Protein AF-W9EEN6-F1 (afdb_monomer_lite)

InterPro domains:
  IPR040819 Rolling Circle replication initiation protein, N-terminal [PF18106] (17-88)

pLDDT: mean 86.55, std 13.22, range [49.88, 97.5]

Structure (mmCIF, N/CA/C/O backbone):
data_AF-W9EEN6-F1
#
_entry.id   AF-W9EEN6-F1
#
loop_
_atom_site.group_PDB
_atom_site.id
_atom_site.type_symbol
_atom_site.label_atom_id
_atom_site.label_alt_id
_atom_site.label_comp_id
_atom_site.label_asym_id
_atom_site.label_entity_id
_atom_site.label_seq_id
_atom_site.pdbx_PDB_ins_code
_atom_site.Cartn_x
_atom_site.Cartn_y
_atom_site.Cartn_z
_atom_site.occupancy
_atom_site.B_iso_or_equiv
_atom_site.auth_seq_id
_atom_site.auth_comp_id
_atom_site.auth_asym_id
_atom_site.auth_atom_id
_atom_site.pdbx_PDB_model_num
ATOM 1 N N . MET A 1 1 ? 30.666 21.609 -41.935 1.00 51.41 1 MET A N 1
ATOM 2 C CA . MET A 1 1 ? 31.221 20.318 -41.470 1.00 51.41 1 MET A CA 1
ATOM 3 C C . MET A 1 1 ? 31.438 20.345 -39.949 1.00 51.41 1 MET A C 1
ATOM 5 O O . MET A 1 1 ? 32.558 20.263 -39.468 1.00 51.41 1 MET A O 1
ATOM 9 N N . TYR A 1 2 ? 30.360 20.540 -39.187 1.00 49.88 2 TYR A N 1
ATOM 10 C CA . TYR A 1 2 ? 30.344 20.480 -37.709 1.00 49.88 2 TYR A CA 1
ATOM 11 C C . TYR A 1 2 ? 28.987 19.920 -37.250 1.00 49.88 2 TYR A C 1
ATOM 13 O O . TYR A 1 2 ? 28.935 19.130 -36.322 1.00 49.88 2 TYR A O 1
ATOM 21 N N . ILE A 1 3 ? 27.924 20.226 -38.009 1.00 51.50 3 ILE A N 1
ATOM 22 C CA . ILE A 1 3 ? 26.568 19.675 -37.858 1.00 51.50 3 ILE A CA 1
ATOM 23 C C . ILE A 1 3 ? 26.503 18.143 -38.031 1.00 51.50 3 ILE A C 1
ATOM 25 O O . ILE A 1 3 ? 25.834 17.478 -37.248 1.00 51.50 3 ILE A O 1
ATOM 29 N N . ASP A 1 4 ? 27.264 17.566 -38.970 1.00 55.12 4 ASP A N 1
ATOM 30 C CA . ASP A 1 4 ? 27.226 16.116 -39.241 1.00 55.12 4 ASP A CA 1
ATOM 31 C C . ASP A 1 4 ? 27.846 15.273 -38.115 1.00 55.12 4 ASP A C 1
ATOM 33 O O . ASP A 1 4 ? 27.470 14.123 -37.911 1.00 55.12 4 ASP A O 1
ATOM 37 N N . LYS A 1 5 ? 28.780 15.841 -37.335 1.00 53.09 5 LYS A N 1
ATOM 38 C CA . LYS A 1 5 ? 29.384 15.143 -36.187 1.00 53.09 5 LYS A CA 1
ATOM 39 C C . LYS A 1 5 ? 28.419 15.001 -35.011 1.00 53.09 5 LYS A C 1
ATOM 41 O O . LYS A 1 5 ? 28.582 14.076 -34.225 1.00 53.09 5 LYS A O 1
ATOM 46 N N . THR A 1 6 ? 27.436 15.893 -34.888 1.00 57.50 6 THR A N 1
ATOM 47 C CA . THR A 1 6 ? 26.466 15.880 -33.785 1.00 57.50 6 THR A CA 1
ATOM 48 C C . THR A 1 6 ? 25.370 14.835 -34.005 1.00 57.50 6 THR A C 1
ATOM 50 O O . THR A 1 6 ? 24.913 14.229 -33.043 1.00 57.50 6 THR A O 1
ATOM 53 N N . LEU A 1 7 ? 24.992 14.583 -35.265 1.00 56.97 7 LEU A N 1
ATOM 54 C CA . LEU A 1 7 ? 23.990 13.575 -35.640 1.00 56.97 7 LEU A CA 1
ATOM 55 C C . LEU A 1 7 ? 24.526 12.137 -35.552 1.00 56.97 7 LEU A C 1
ATOM 57 O O . LEU A 1 7 ? 23.776 11.234 -35.208 1.00 56.97 7 LEU A O 1
ATOM 61 N N . ASN A 1 8 ? 25.828 11.924 -35.774 1.00 56.31 8 ASN A N 1
ATOM 62 C CA . ASN A 1 8 ? 26.458 10.597 -35.670 1.00 56.31 8 ASN A CA 1
ATOM 63 C C . ASN A 1 8 ? 26.574 10.051 -34.229 1.00 56.31 8 ASN A C 1
ATOM 65 O O . ASN A 1 8 ? 27.004 8.916 -34.053 1.00 56.31 8 ASN A O 1
ATOM 69 N N . ASN A 1 9 ? 26.219 10.848 -33.214 1.00 58.38 9 ASN A N 1
ATOM 70 C CA . ASN A 1 9 ? 26.176 10.438 -31.804 1.00 58.38 9 ASN A CA 1
ATOM 71 C C . ASN A 1 9 ? 24.745 10.193 -31.288 1.00 58.38 9 ASN A C 1
ATOM 73 O O . ASN A 1 9 ? 24.563 9.980 -30.090 1.00 58.38 9 ASN A O 1
ATOM 77 N N . TRP A 1 10 ? 23.727 10.231 -32.152 1.00 59.84 10 TRP A N 1
ATOM 78 C CA . TRP A 1 10 ? 22.428 9.649 -31.819 1.00 59.84 10 TRP A CA 1
ATOM 79 C C . TRP A 1 10 ? 22.557 8.132 -31.914 1.00 59.84 10 TRP A C 1
ATOM 81 O O . TRP A 1 10 ? 22.669 7.582 -33.005 1.00 59.84 10 TRP A O 1
ATOM 91 N N . SER A 1 11 ? 22.630 7.464 -30.764 1.00 65.88 11 SER A N 1
ATOM 92 C CA . SER A 1 11 ? 22.543 6.011 -30.724 1.00 65.88 11 SER A CA 1
ATOM 93 C C . SER A 1 11 ? 21.105 5.585 -31.031 1.00 65.88 11 SER A C 1
ATOM 95 O O . SER A 1 11 ? 20.158 6.212 -30.565 1.00 65.88 11 SER A O 1
ATOM 97 N N . ASP A 1 12 ? 20.936 4.478 -31.758 1.00 71.06 12 ASP A N 1
ATOM 98 C CA . ASP A 1 12 ? 19.655 3.753 -31.860 1.00 71.06 12 ASP A CA 1
ATOM 99 C C . ASP A 1 12 ? 19.293 3.042 -30.535 1.00 71.06 12 ASP A C 1
ATOM 101 O O . ASP A 1 12 ? 18.452 2.140 -30.499 1.00 71.06 12 ASP A O 1
ATOM 105 N N . GLU A 1 13 ? 19.971 3.389 -29.436 1.00 74.31 13 GLU A N 1
ATOM 106 C CA . GLU A 1 13 ? 19.689 2.808 -28.135 1.00 74.31 13 GLU A CA 1
ATOM 107 C C . GLU A 1 13 ? 18.384 3.391 -27.591 1.00 74.31 13 GLU A C 1
ATOM 109 O O . GLU A 1 13 ? 18.137 4.595 -27.708 1.00 74.31 13 GLU A O 1
ATOM 114 N N . PRO A 1 14 ? 17.530 2.548 -26.994 1.00 76.31 14 PRO A N 1
ATOM 115 C CA . PRO A 1 14 ? 16.301 3.026 -26.390 1.00 76.31 14 PRO A CA 1
ATOM 116 C C . PRO A 1 14 ? 16.610 4.060 -25.303 1.00 76.31 14 PRO A C 1
ATOM 118 O O . PRO A 1 14 ? 17.572 3.921 -24.545 1.00 76.31 14 PRO A O 1
ATOM 121 N N . GLU A 1 15 ? 15.762 5.087 -25.211 1.00 82.31 15 GLU A N 1
ATOM 122 C CA . GLU A 1 15 ? 15.863 6.096 -24.159 1.00 82.31 15 GLU A CA 1
ATOM 123 C C . GLU A 1 15 ? 15.869 5.444 -22.771 1.00 82.31 15 GLU A C 1
ATOM 125 O O . GLU A 1 15 ? 15.122 4.498 -22.497 1.00 82.31 15 GLU A O 1
ATOM 130 N N . LEU A 1 16 ? 16.693 5.984 -21.869 1.00 87.69 16 LEU A N 1
ATOM 131 C CA . LEU A 1 16 ? 16.706 5.552 -20.478 1.00 87.69 16 LEU A CA 1
ATOM 132 C C . LEU A 1 16 ? 15.352 5.851 -19.832 1.00 87.69 16 LEU A C 1
ATOM 134 O O . LEU A 1 16 ? 14.907 6.998 -19.781 1.00 87.69 16 LEU A O 1
ATOM 138 N N . GLN A 1 17 ? 14.725 4.813 -19.286 1.00 84.94 17 GLN A N 1
ATOM 139 C CA . GLN A 1 17 ? 13.465 4.930 -18.566 1.00 84.94 17 GLN A CA 1
ATOM 140 C C . GLN A 1 17 ? 13.718 4.917 -17.061 1.00 84.94 17 GLN A C 1
ATOM 142 O O . GLN A 1 17 ? 14.409 4.043 -16.536 1.00 84.94 17 GLN A O 1
ATOM 147 N N . LEU A 1 18 ? 13.129 5.884 -16.359 1.00 87.75 18 LEU A N 1
ATOM 148 C CA . LEU A 1 18 ? 13.071 5.884 -14.9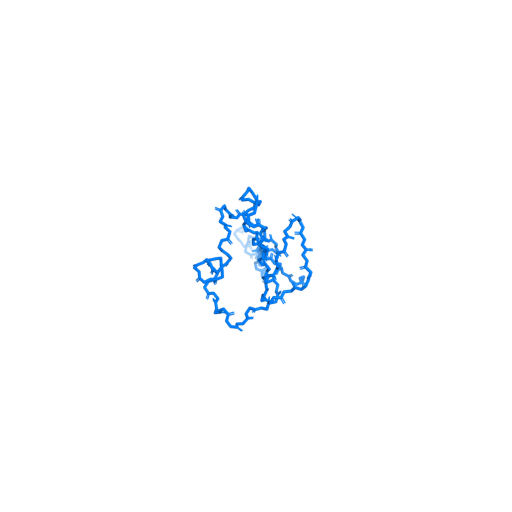03 1.00 87.75 18 LEU A CA 1
ATOM 149 C C . LEU A 1 18 ? 11.796 5.168 -14.459 1.00 87.75 18 LEU A C 1
ATOM 151 O O . LEU A 1 18 ? 10.690 5.590 -14.795 1.00 87.75 18 LEU A O 1
ATOM 155 N N . LEU A 1 19 ? 11.958 4.118 -13.661 1.00 90.81 19 LEU A N 1
ATOM 156 C CA . LEU A 1 19 ? 10.860 3.365 -13.068 1.00 90.81 19 LEU A CA 1
ATOM 157 C C . LEU A 1 19 ? 10.885 3.532 -11.552 1.00 90.81 19 LEU A C 1
ATOM 159 O O . LEU A 1 19 ? 11.947 3.565 -10.928 1.00 90.81 19 LEU A O 1
ATOM 163 N N . ILE A 1 20 ? 9.700 3.620 -10.955 1.00 90.94 20 ILE A N 1
ATOM 164 C CA . ILE A 1 20 ? 9.567 3.559 -9.505 1.00 90.94 20 ILE A CA 1
ATOM 165 C C . ILE A 1 20 ? 9.407 2.092 -9.118 1.00 90.94 20 ILE A C 1
ATOM 167 O O . ILE A 1 20 ? 8.349 1.501 -9.315 1.00 90.94 20 ILE A O 1
ATOM 171 N N . ASP A 1 21 ? 10.469 1.527 -8.558 1.00 93.56 21 ASP A N 1
ATOM 172 C CA . ASP A 1 21 ? 10.539 0.104 -8.208 1.00 93.56 21 ASP A CA 1
ATOM 173 C C . ASP A 1 21 ? 9.912 -0.205 -6.838 1.00 93.56 21 ASP A C 1
ATOM 175 O O . ASP A 1 21 ? 9.549 -1.337 -6.509 1.00 93.56 21 ASP A O 1
ATOM 179 N N . TYR A 1 22 ? 9.769 0.829 -6.006 1.00 95.25 22 TYR A N 1
ATOM 180 C CA . TYR A 1 22 ? 9.304 0.668 -4.643 1.00 95.25 22 TYR A CA 1
ATOM 181 C C . TYR A 1 22 ? 8.692 1.952 -4.081 1.00 95.25 22 TYR A C 1
ATOM 183 O O . TYR A 1 22 ? 9.328 3.007 -4.057 1.00 95.25 22 TYR A O 1
ATOM 191 N N . VAL A 1 23 ? 7.465 1.850 -3.568 1.00 96.06 23 VAL A N 1
ATOM 192 C CA . VAL A 1 23 ? 6.763 2.950 -2.896 1.00 96.06 23 VAL A CA 1
ATOM 193 C C . VAL A 1 23 ? 6.155 2.454 -1.600 1.00 96.06 23 VAL A C 1
ATOM 195 O O . VAL A 1 23 ? 5.508 1.410 -1.554 1.00 96.06 23 VAL A O 1
ATOM 198 N N . ARG A 1 24 ? 6.297 3.248 -0.538 1.00 96.69 24 ARG A N 1
ATOM 199 C CA . ARG A 1 24 ? 5.583 3.022 0.715 1.00 96.69 24 ARG A CA 1
ATOM 200 C C . ARG A 1 24 ? 5.002 4.331 1.231 1.00 96.69 24 ARG A C 1
ATOM 202 O O . ARG A 1 24 ? 5.738 5.294 1.426 1.00 96.69 24 ARG A O 1
ATOM 209 N N . ILE A 1 25 ? 3.693 4.359 1.463 1.00 97.19 25 ILE A N 1
ATOM 210 C CA . ILE A 1 25 ? 2.957 5.557 1.884 1.00 97.19 25 ILE A CA 1
ATOM 211 C C . ILE A 1 25 ? 2.101 5.209 3.095 1.00 97.19 25 ILE A C 1
ATOM 213 O O . ILE A 1 25 ? 1.369 4.222 3.084 1.00 97.19 25 ILE A O 1
ATOM 217 N N . ARG A 1 26 ? 2.179 6.034 4.141 1.00 96.44 26 ARG A N 1
ATOM 218 C CA . ARG A 1 26 ? 1.291 5.944 5.301 1.00 96.44 26 ARG A CA 1
ATOM 219 C C . ARG A 1 26 ? 0.149 6.936 5.146 1.00 96.44 26 ARG A C 1
ATOM 221 O O . ARG A 1 26 ? 0.386 8.122 4.933 1.00 96.44 26 ARG A O 1
ATOM 228 N N . PHE A 1 27 ? -1.068 6.451 5.329 1.00 96.50 27 PHE A N 1
ATOM 229 C CA . PHE A 1 27 ? -2.275 7.256 5.346 1.00 96.50 27 PHE A CA 1
ATOM 230 C C . PHE A 1 27 ? -2.820 7.354 6.774 1.00 96.50 27 PHE A C 1
ATOM 232 O O . PHE A 1 27 ? -2.895 6.334 7.465 1.00 96.50 27 PHE A O 1
ATOM 239 N N . PRO A 1 28 ? -3.254 8.546 7.221 1.00 94.19 28 PRO A N 1
ATOM 240 C CA . PRO A 1 28 ? -3.836 8.756 8.546 1.00 94.19 28 PRO A CA 1
ATOM 241 C C . PRO A 1 28 ? -5.305 8.291 8.592 1.00 94.19 28 PRO A C 1
ATOM 243 O O . PRO A 1 28 ? -6.202 9.028 8.987 1.00 94.19 28 PRO A O 1
ATOM 246 N N . THR A 1 29 ? -5.566 7.070 8.130 1.00 94.44 29 THR A N 1
ATOM 247 C CA . THR A 1 29 ? -6.878 6.414 8.128 1.00 94.44 29 THR A CA 1
ATOM 248 C C . THR A 1 29 ? -6.709 4.974 8.592 1.00 94.44 29 THR A C 1
ATOM 250 O O . THR A 1 29 ? -5.695 4.358 8.288 1.00 94.44 29 THR A O 1
ATOM 253 N N . GLN A 1 30 ? -7.686 4.422 9.307 1.00 94.19 30 GLN A N 1
ATOM 254 C CA . GLN A 1 30 ? -7.745 2.984 9.627 1.00 94.19 30 GLN A CA 1
ATOM 255 C C . GLN A 1 30 ? -8.625 2.204 8.638 1.00 94.19 30 GLN A C 1
ATOM 257 O O . GLN A 1 30 ? -8.734 0.985 8.715 1.00 94.19 30 GLN A O 1
ATOM 262 N N . ASP A 1 31 ? -9.262 2.914 7.707 1.00 93.75 31 ASP A N 1
ATOM 263 C CA . ASP A 1 31 ? -10.119 2.334 6.684 1.00 93.75 31 ASP A CA 1
ATOM 264 C C . ASP A 1 31 ? -9.266 1.841 5.507 1.00 93.75 31 ASP A C 1
ATOM 266 O O . ASP A 1 31 ? -8.903 2.607 4.608 1.00 93.75 31 ASP A O 1
ATOM 270 N N . MET A 1 32 ? -8.909 0.555 5.549 1.00 93.50 32 MET A N 1
ATOM 271 C CA . MET A 1 32 ? -8.145 -0.102 4.486 1.00 93.50 32 MET A CA 1
ATOM 272 C C . MET A 1 32 ? -8.937 -0.188 3.177 1.00 93.50 32 MET A C 1
ATOM 274 O O . MET A 1 32 ? -8.335 -0.161 2.103 1.00 93.50 32 MET A O 1
ATOM 278 N N . ASP A 1 33 ? -10.267 -0.278 3.241 1.00 92.88 33 ASP A N 1
ATOM 279 C CA . ASP A 1 33 ? -11.100 -0.440 2.051 1.00 92.88 33 ASP A CA 1
ATOM 280 C C . ASP A 1 33 ? -11.063 0.823 1.188 1.00 92.88 33 ASP A C 1
ATOM 282 O O . ASP A 1 33 ? -11.025 0.714 -0.038 1.00 92.88 33 ASP A O 1
ATOM 286 N N . LYS A 1 34 ? -10.934 2.013 1.791 1.00 93.56 34 LYS A N 1
ATOM 287 C CA . LYS A 1 34 ? -10.662 3.261 1.052 1.00 93.56 34 LYS A CA 1
ATOM 288 C C . LYS A 1 34 ? -9.335 3.243 0.300 1.00 93.56 34 LYS A C 1
ATOM 290 O O . LYS A 1 34 ? -9.247 3.782 -0.800 1.00 93.56 34 LYS A O 1
ATOM 295 N N . ILE A 1 35 ? -8.297 2.606 0.846 1.00 95.62 35 ILE A N 1
ATOM 296 C CA . ILE A 1 35 ? -7.015 2.489 0.134 1.00 95.62 35 ILE A CA 1
ATOM 297 C C . ILE A 1 35 ? -7.189 1.629 -1.119 1.00 95.62 35 ILE A C 1
ATOM 299 O O . ILE A 1 35 ? -6.718 1.989 -2.194 1.00 95.62 35 ILE A O 1
ATOM 303 N N . PHE A 1 36 ? -7.912 0.519 -1.018 1.00 94.62 36 PHE A N 1
ATOM 304 C CA . PHE A 1 36 ? -8.124 -0.348 -2.170 1.00 94.62 36 PHE A CA 1
ATOM 305 C C . PHE A 1 36 ? -9.103 0.224 -3.197 1.00 94.62 36 PHE A C 1
ATOM 307 O O . PHE A 1 36 ? -8.802 0.231 -4.389 1.00 94.62 36 PHE A O 1
ATOM 314 N N . SER A 1 37 ? -10.258 0.712 -2.752 1.00 93.12 37 SER A N 1
ATOM 315 C CA . SER A 1 37 ? -11.356 1.115 -3.636 1.00 93.12 37 SER A CA 1
ATO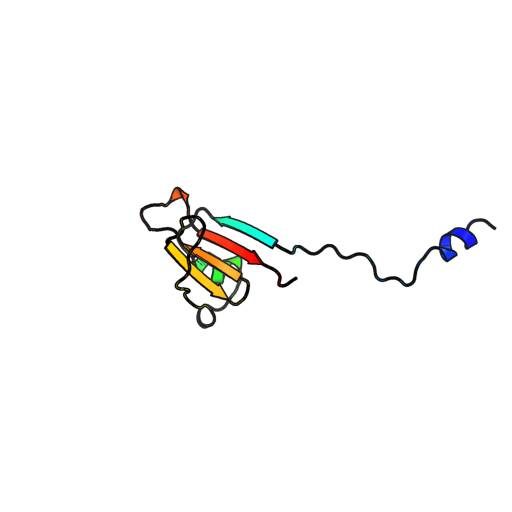M 316 C C . SER A 1 37 ? -11.237 2.550 -4.147 1.00 93.12 37 SER A C 1
ATOM 318 O O . SER A 1 37 ? -11.431 2.783 -5.341 1.00 93.12 37 SER A O 1
ATOM 320 N N . ASP A 1 38 ? -10.873 3.509 -3.293 1.00 94.31 38 ASP A N 1
ATOM 321 C CA . ASP A 1 38 ? -10.848 4.927 -3.668 1.00 94.31 38 ASP A CA 1
ATOM 322 C C . ASP A 1 38 ? -9.499 5.335 -4.260 1.00 94.31 38 ASP A C 1
ATOM 324 O O . ASP A 1 38 ? -9.463 6.020 -5.285 1.00 94.31 38 ASP A O 1
ATOM 328 N N . LEU A 1 39 ? -8.397 4.907 -3.631 1.00 94.69 39 LEU A N 1
ATOM 329 C CA . LEU A 1 39 ? -7.045 5.262 -4.065 1.00 94.69 39 LEU A CA 1
ATOM 330 C C . LEU A 1 39 ? -6.560 4.363 -5.207 1.00 94.69 39 LEU A C 1
ATOM 332 O O . LEU A 1 39 ? -6.190 4.865 -6.265 1.00 94.69 39 LEU A O 1
ATOM 336 N N . LEU A 1 40 ? -6.550 3.044 -5.000 1.00 94.19 40 LEU A N 1
ATOM 337 C CA . LEU A 1 40 ? -5.997 2.096 -5.974 1.00 94.19 40 LEU A CA 1
ATOM 338 C C . LEU A 1 40 ? -7.000 1.674 -7.056 1.00 94.19 40 LEU A C 1
ATOM 340 O O . LEU A 1 40 ? -6.591 1.091 -8.057 1.00 94.19 40 LEU A O 1
ATOM 344 N N . ARG A 1 41 ? -8.296 1.968 -6.871 1.00 94.06 41 ARG A N 1
ATOM 345 C CA . ARG A 1 41 ? -9.384 1.585 -7.791 1.00 94.06 41 ARG A CA 1
ATOM 346 C C . ARG A 1 41 ? -9.440 0.074 -8.070 1.00 94.06 41 ARG A C 1
ATOM 348 O O . ARG A 1 41 ? -9.811 -0.349 -9.162 1.00 94.06 41 ARG A O 1
ATOM 355 N N . LEU A 1 42 ? -9.088 -0.742 -7.076 1.00 91.94 42 LEU A N 1
ATOM 356 C CA . LEU A 1 42 ? -9.102 -2.203 -7.153 1.00 91.94 42 LEU A CA 1
ATOM 3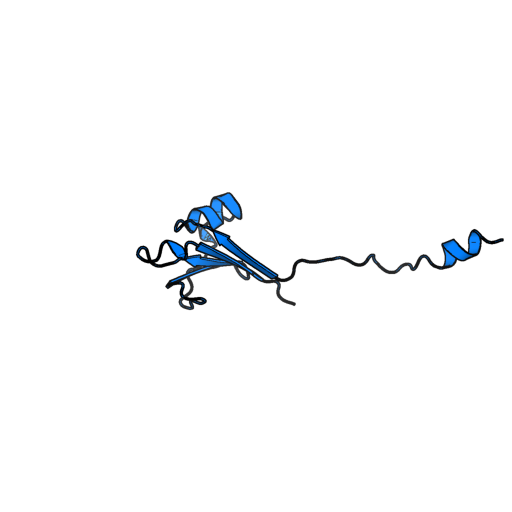57 C C . LEU A 1 42 ? -10.429 -2.774 -6.652 1.00 91.94 42 LEU A C 1
ATOM 359 O O . LEU A 1 42 ? -11.033 -2.266 -5.706 1.00 91.94 42 LEU A O 1
ATOM 363 N N . GLN A 1 43 ? -10.863 -3.876 -7.261 1.00 86.19 43 GLN A N 1
ATOM 364 C CA . GLN A 1 43 ? -12.046 -4.601 -6.809 1.00 86.19 43 GLN A CA 1
ATOM 365 C C . GLN A 1 43 ? -11.715 -5.470 -5.595 1.00 86.19 43 GLN A C 1
ATOM 367 O O . GLN A 1 43 ? -10.760 -6.247 -5.602 1.00 86.19 43 GLN A O 1
ATOM 372 N N . THR A 1 44 ? -12.534 -5.361 -4.551 1.00 77.00 44 THR A N 1
ATOM 373 C CA . THR A 1 44 ? -12.253 -5.952 -3.238 1.00 77.00 44 THR A CA 1
ATOM 374 C C . THR A 1 44 ? -12.269 -7.476 -3.210 1.00 77.00 44 THR A C 1
ATOM 376 O O . THR A 1 44 ? -11.585 -8.065 -2.381 1.00 77.00 44 THR A O 1
ATOM 379 N N . TYR A 1 45 ? -12.976 -8.135 -4.134 1.00 83.62 45 TYR A N 1
ATOM 380 C CA . TYR A 1 45 ? -1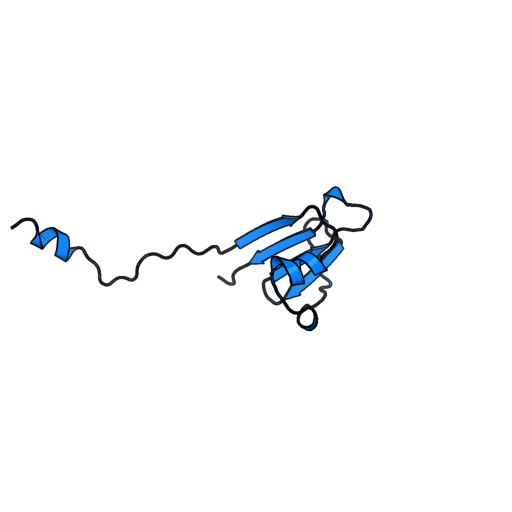3.034 -9.601 -4.191 1.00 83.62 45 TYR A CA 1
ATOM 381 C C . TYR A 1 45 ? -11.716 -10.257 -4.637 1.00 83.62 45 TYR A C 1
ATOM 383 O O . TYR A 1 45 ? -11.528 -11.450 -4.421 1.00 83.62 45 TYR A O 1
ATOM 391 N N . CYS A 1 46 ? -10.804 -9.496 -5.250 1.00 83.12 46 CYS A N 1
ATOM 392 C CA . CYS A 1 46 ? -9.475 -9.980 -5.631 1.00 83.12 46 CYS A CA 1
ATOM 393 C C . CYS A 1 46 ? -8.459 -9.888 -4.482 1.00 83.12 46 CYS A C 1
ATOM 395 O O . CYS A 1 46 ? -7.329 -10.348 -4.628 1.00 83.12 46 CYS A O 1
ATOM 397 N N . ILE A 1 47 ? -8.826 -9.246 -3.372 1.00 91.69 47 ILE A N 1
ATOM 398 C CA . ILE A 1 47 ? -7.912 -8.935 -2.278 1.00 91.69 47 ILE A CA 1
ATOM 399 C C . ILE A 1 47 ? -7.904 -10.087 -1.285 1.00 91.69 47 ILE A C 1
ATOM 401 O O . ILE A 1 47 ? -8.945 -10.494 -0.772 1.00 91.69 47 ILE A O 1
ATOM 405 N N . LEU A 1 48 ? -6.708 -10.571 -0.974 1.00 93.00 48 LEU A N 1
ATOM 406 C CA . LEU A 1 48 ? -6.503 -11.669 -0.043 1.00 93.00 48 LEU A CA 1
ATOM 407 C C . LEU A 1 48 ? -6.049 -11.129 1.310 1.00 93.00 48 LEU A C 1
ATOM 409 O O . LEU A 1 48 ? -5.192 -10.251 1.376 1.00 93.00 48 LEU A O 1
ATOM 413 N N . SER A 1 49 ? -6.605 -11.664 2.393 1.00 92.62 49 SER A N 1
ATOM 414 C CA . SER A 1 49 ? -6.040 -11.471 3.731 1.00 92.62 49 SER A CA 1
ATOM 415 C C . SER A 1 49 ? -4.795 -12.344 3.881 1.00 92.62 49 SER A C 1
ATOM 417 O O . SER A 1 49 ? -4.820 -13.515 3.507 1.00 92.62 49 SER A O 1
ATOM 419 N N . GLU A 1 50 ? -3.718 -11.787 4.430 1.00 91.00 50 GLU A N 1
ATOM 420 C CA . GLU A 1 50 ? -2.484 -12.523 4.716 1.00 91.00 50 GLU A CA 1
ATOM 421 C C . GLU A 1 50 ? -2.294 -12.718 6.224 1.00 91.00 50 GLU A C 1
ATOM 423 O O . GLU A 1 50 ? -2.551 -11.809 7.013 1.00 91.00 50 GLU A O 1
ATOM 428 N N . ASP A 1 51 ? -1.741 -13.870 6.610 1.00 85.56 51 ASP A N 1
ATOM 429 C CA . ASP A 1 51 ? -1.369 -14.162 8.003 1.00 85.56 51 ASP A CA 1
ATOM 430 C C . ASP A 1 51 ? -0.091 -13.427 8.444 1.00 85.56 51 ASP A C 1
ATOM 432 O O . ASP A 1 51 ? 0.206 -13.316 9.634 1.00 85.56 51 ASP A O 1
ATOM 436 N N . ARG A 1 52 ? 0.713 -12.944 7.487 1.00 83.81 52 ARG A N 1
ATOM 437 C CA . ARG A 1 52 ? 1.973 -12.246 7.761 1.00 83.81 52 ARG A CA 1
ATOM 438 C C . ARG A 1 52 ? 1.742 -10.751 7.885 1.00 83.81 52 ARG A C 1
ATOM 440 O O . ARG A 1 52 ? 1.231 -10.127 6.962 1.00 83.81 52 ARG A O 1
ATOM 447 N N . THR A 1 53 ? 2.241 -10.172 8.971 1.00 87.94 53 THR A N 1
ATOM 448 C CA . THR A 1 53 ? 2.224 -8.730 9.219 1.00 87.94 53 THR A CA 1
ATOM 449 C C . THR A 1 53 ? 3.642 -8.175 9.339 1.00 87.94 53 THR A C 1
ATOM 451 O O . THR A 1 53 ? 4.613 -8.915 9.511 1.00 87.94 53 THR A O 1
ATOM 454 N N . ALA A 1 54 ? 3.787 -6.856 9.207 1.00 92.19 54 ALA A N 1
ATOM 455 C CA . ALA A 1 54 ? 5.074 -6.175 9.298 1.00 92.19 54 ALA A CA 1
ATOM 456 C C . ALA A 1 54 ? 4.918 -4.763 9.882 1.00 92.19 54 ALA A C 1
ATOM 458 O O . ALA A 1 54 ? 3.819 -4.220 9.959 1.00 92.19 54 ALA A O 1
ATOM 459 N N . PHE A 1 55 ? 6.038 -4.154 10.281 1.00 92.12 55 PHE A N 1
ATOM 460 C CA . PHE A 1 55 ? 6.129 -2.741 10.695 1.00 92.12 55 PHE A CA 1
ATOM 461 C C . PHE A 1 55 ? 5.227 -2.338 11.877 1.00 92.12 55 PHE A C 1
ATOM 463 O O . PHE A 1 55 ? 4.882 -1.166 12.006 1.00 92.12 55 PHE A O 1
ATOM 470 N N . GLY A 1 56 ? 4.850 -3.297 12.728 1.00 91.62 56 GLY A N 1
ATOM 471 C CA . GLY A 1 56 ? 3.969 -3.068 13.879 1.00 91.62 56 GLY A CA 1
ATOM 472 C C . GLY A 1 56 ? 2.473 -3.022 13.544 1.00 91.62 56 GLY A C 1
ATOM 473 O O . GLY A 1 56 ? 1.672 -2.708 14.416 1.00 91.62 56 GLY A O 1
ATOM 474 N N . TYR A 1 57 ? 2.086 -3.338 12.306 1.00 94.81 57 TYR A N 1
ATOM 475 C CA . TYR A 1 57 ? 0.684 -3.466 11.904 1.00 94.81 57 TYR A CA 1
ATOM 476 C C . TYR A 1 57 ? 0.152 -4.865 12.241 1.00 94.81 57 TYR A C 1
ATOM 478 O O . TYR A 1 57 ? 0.920 -5.824 12.323 1.00 94.81 57 TYR A O 1
ATOM 486 N N . GLN A 1 58 ? -1.163 -4.985 12.432 1.00 93.25 58 GLN A N 1
ATOM 487 C CA . GLN A 1 58 ? -1.808 -6.237 12.850 1.00 93.25 58 GLN A CA 1
ATOM 488 C C . GLN A 1 58 ? -2.534 -6.966 11.723 1.00 93.25 58 GLN A C 1
ATOM 490 O O . GLN A 1 58 ? -2.741 -8.171 11.808 1.00 93.25 58 GLN A O 1
ATOM 495 N N . PHE A 1 59 ? -2.911 -6.252 10.666 1.00 93.50 59 PHE A N 1
ATOM 496 C CA . PHE A 1 59 ? -3.647 -6.825 9.547 1.00 93.50 59 PHE A CA 1
ATOM 497 C C . PHE A 1 59 ? -2.879 -6.583 8.265 1.00 93.50 59 PHE A C 1
ATOM 499 O O . PHE A 1 59 ? -2.255 -5.535 8.101 1.00 93.50 59 PHE A O 1
ATOM 506 N N . THR A 1 60 ? -2.918 -7.539 7.346 1.00 96.38 60 THR A N 1
ATOM 507 C CA . THR A 1 60 ? -2.371 -7.369 6.001 1.00 96.38 60 THR A CA 1
ATOM 508 C C . THR A 1 60 ? -3.368 -7.895 4.991 1.00 96.38 60 THR A C 1
ATOM 510 O O . THR A 1 60 ? -3.932 -8.976 5.152 1.00 96.38 60 THR A O 1
ATOM 513 N N . ARG A 1 61 ? -3.596 -7.101 3.952 1.00 96.06 61 ARG A N 1
ATOM 514 C CA . ARG A 1 61 ? -4.362 -7.485 2.774 1.00 96.06 61 ARG A CA 1
ATOM 515 C C . ARG A 1 61 ? -3.530 -7.208 1.534 1.00 96.06 61 ARG A C 1
ATOM 517 O O . ARG A 1 61 ? -2.811 -6.207 1.499 1.00 96.06 61 ARG A O 1
ATOM 524 N N . SER A 1 62 ? -3.621 -8.061 0.525 1.00 95.06 62 SER A N 1
ATOM 525 C CA . SER A 1 62 ? -2.782 -7.937 -0.661 1.00 95.06 62 SER A CA 1
ATOM 526 C C . SER A 1 62 ? -3.464 -8.333 -1.962 1.00 95.06 62 SER A C 1
ATOM 528 O O . SER A 1 62 ? -4.444 -9.078 -1.996 1.00 95.06 62 SER A O 1
ATOM 530 N N . LEU A 1 63 ? -2.900 -7.809 -3.047 1.00 94.06 63 LEU A N 1
ATOM 531 C CA . LEU A 1 63 ? -3.095 -8.273 -4.412 1.00 94.06 63 LEU A CA 1
ATOM 532 C C . LEU A 1 63 ? -1.714 -8.320 -5.074 1.00 94.06 63 LEU A C 1
ATOM 534 O O . LEU A 1 63 ? -1.172 -7.292 -5.484 1.00 94.06 63 LEU A O 1
ATOM 538 N N . GLY A 1 64 ? -1.115 -9.510 -5.132 1.00 91.94 64 GLY A N 1
ATOM 539 C CA . GLY A 1 64 ? 0.251 -9.680 -5.630 1.00 91.94 64 GLY A CA 1
ATOM 540 C C . GLY A 1 64 ? 1.255 -8.823 -4.848 1.00 91.94 64 GLY A C 1
ATOM 541 O O . GLY A 1 64 ? 1.415 -8.987 -3.640 1.00 91.94 64 GLY A O 1
ATOM 542 N N . GLN A 1 65 ? 1.916 -7.889 -5.538 1.00 93.25 65 GLN A N 1
ATOM 543 C CA . GLN A 1 65 ? 2.930 -7.007 -4.946 1.00 93.25 65 GLN A CA 1
ATOM 544 C C . GLN A 1 65 ? 2.369 -5.739 -4.281 1.00 93.25 65 GLN A C 1
ATOM 546 O O . GLN A 1 65 ? 3.131 -4.919 -3.766 1.00 93.25 65 GLN A O 1
ATOM 551 N N . ILE A 1 66 ? 1.047 -5.568 -4.296 1.00 94.88 66 ILE A N 1
ATOM 552 C CA . ILE A 1 66 ? 0.354 -4.490 -3.597 1.00 94.88 66 ILE A CA 1
ATOM 553 C C . ILE A 1 66 ? -0.025 -5.015 -2.220 1.00 94.88 66 ILE A C 1
ATOM 555 O O . ILE A 1 66 ? -0.843 -5.929 -2.116 1.00 94.88 66 ILE A O 1
ATOM 559 N N . LYS A 1 67 ? 0.545 -4.434 -1.166 1.00 96.06 67 LYS A N 1
ATOM 560 C CA . LYS A 1 67 ? 0.231 -4.787 0.221 1.00 96.06 67 LYS A CA 1
ATOM 561 C C . LYS A 1 67 ? -0.293 -3.578 0.968 1.00 96.06 67 LYS A C 1
ATOM 563 O O . LYS A 1 67 ? 0.286 -2.497 0.909 1.00 96.06 67 LYS A O 1
ATOM 568 N N . VAL A 1 68 ? -1.380 -3.774 1.697 1.00 96.94 68 VAL A N 1
ATOM 569 C CA . VAL A 1 68 ? -1.954 -2.774 2.591 1.00 96.94 68 VAL A CA 1
ATOM 570 C C . VAL A 1 68 ? -1.950 -3.354 3.993 1.00 96.94 68 VAL A C 1
ATOM 572 O O . VAL A 1 68 ? -2.477 -4.445 4.219 1.00 96.94 68 VAL A O 1
ATOM 575 N N . TYR A 1 69 ? -1.359 -2.624 4.930 1.00 97.06 69 TYR A N 1
ATOM 576 C CA . TYR A 1 69 ? -1.264 -3.015 6.328 1.00 97.06 69 TYR A CA 1
ATOM 577 C C . TYR A 1 69 ? -2.187 -2.143 7.179 1.00 97.06 69 TYR A C 1
ATOM 579 O O . TYR A 1 69 ? -2.127 -0.915 7.097 1.00 97.06 69 TYR A O 1
ATOM 587 N N . GLY A 1 70 ? -3.023 -2.780 7.996 1.00 95.88 70 GLY A N 1
ATOM 588 C CA . GLY A 1 70 ? -3.964 -2.130 8.908 1.00 95.88 70 GLY A CA 1
ATOM 589 C C . GLY A 1 70 ? -3.472 -2.173 10.350 1.00 95.88 70 GLY A C 1
ATOM 590 O O . GLY A 1 70 ? -2.968 -3.204 10.814 1.00 95.88 70 GLY A O 1
ATOM 591 N N . SER A 1 71 ? -3.562 -1.041 11.047 1.00 92.56 71 SER A N 1
ATOM 592 C CA . SER A 1 71 ? -3.252 -0.984 12.471 1.00 92.56 71 SER A CA 1
ATOM 593 C C . SER A 1 71 ? -4.416 -1.505 13.310 1.00 92.56 71 SER A C 1
ATOM 595 O O . SER A 1 71 ? -5.559 -1.579 12.858 1.00 92.56 71 SER A O 1
ATOM 597 N N . ASP A 1 72 ? -4.112 -1.865 14.551 1.00 88.88 72 ASP A N 1
ATOM 598 C CA . ASP A 1 72 ? -5.138 -2.115 15.557 1.00 88.88 72 ASP A CA 1
ATOM 599 C C . ASP A 1 72 ? -5.985 -0.849 15.802 1.00 88.88 72 ASP A C 1
ATOM 601 O O . ASP A 1 72 ? -5.425 0.256 15.787 1.00 88.88 72 ASP A O 1
ATOM 605 N N . PRO A 1 73 ? -7.296 -0.963 16.094 1.00 83.06 73 PRO A N 1
ATOM 606 C CA . PRO A 1 73 ? -8.145 0.182 16.432 1.00 83.06 73 PRO A CA 1
ATOM 607 C C . PRO A 1 73 ? -7.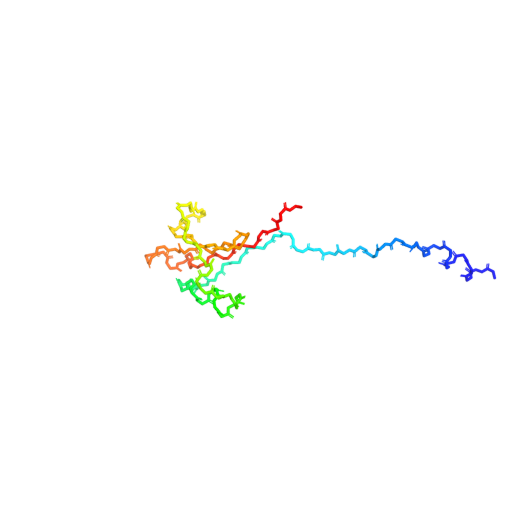591 1.089 17.543 1.00 83.06 73 PRO A C 1
ATOM 609 O O . PRO A 1 73 ? -7.840 2.296 17.518 1.00 83.06 73 PRO A O 1
ATOM 612 N N . GLY A 1 74 ? -6.815 0.541 18.484 1.00 87.38 74 GLY A N 1
ATOM 613 C CA . GLY A 1 74 ? -6.141 1.275 19.555 1.00 87.38 74 GLY A CA 1
ATOM 614 C C . GLY A 1 74 ? -4.893 2.059 19.128 1.00 87.38 74 GLY A C 1
ATOM 615 O O . GLY A 1 74 ? -4.466 2.932 19.874 1.00 87.38 74 GLY A O 1
ATOM 616 N N . HIS A 1 75 ? -4.344 1.807 17.936 1.00 87.62 75 HIS A N 1
ATOM 617 C CA . HIS A 1 75 ? -3.112 2.421 17.415 1.00 87.62 75 HIS A CA 1
ATOM 618 C C . HIS A 1 75 ? -3.414 3.318 16.205 1.00 87.62 75 HIS A C 1
ATOM 620 O O . HIS A 1 75 ? -3.035 3.041 15.058 1.00 87.62 75 HIS A O 1
ATOM 626 N N . LYS A 1 76 ? -4.171 4.394 16.44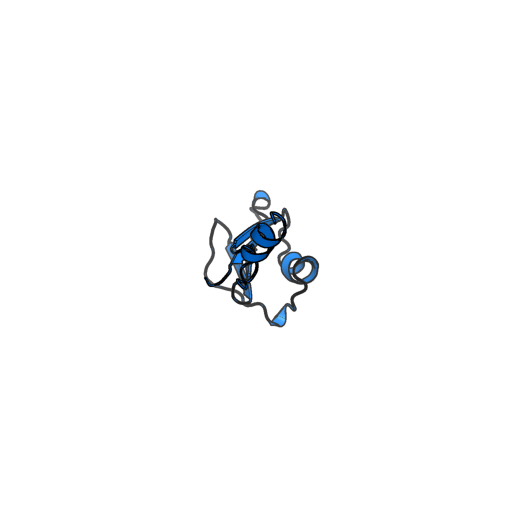1 1.00 87.50 76 LYS A N 1
ATOM 627 C CA . LYS A 1 76 ? -4.641 5.316 15.389 1.00 87.50 76 LYS A CA 1
ATOM 628 C C . LYS A 1 76 ? -3.512 6.107 14.730 1.00 87.50 76 LYS A C 1
ATOM 630 O O . LYS A 1 76 ? -3.632 6.491 13.571 1.00 87.50 76 LYS A O 1
ATOM 635 N N . GLU A 1 77 ? -2.415 6.323 15.444 1.00 90.56 77 GLU A N 1
ATOM 636 C CA . GLU A 1 77 ? -1.204 6.998 14.975 1.00 90.56 77 GLU A CA 1
ATOM 637 C C . GLU A 1 77 ? -0.456 6.218 13.882 1.00 90.56 77 GLU A C 1
ATOM 639 O O . GLU A 1 77 ? 0.299 6.798 13.095 1.00 90.56 77 GLU A O 1
ATOM 644 N N . LEU A 1 78 ? -0.669 4.900 13.808 1.00 93.81 78 LEU A N 1
ATOM 645 C CA . LEU A 1 78 ? -0.138 4.080 12.724 1.00 93.81 78 LEU A CA 1
ATOM 646 C C . LEU A 1 78 ? -0.957 4.246 11.438 1.00 93.81 78 LEU A C 1
ATOM 648 O O . LEU A 1 78 ? -0.370 4.412 10.371 1.00 93.81 78 LEU A O 1
ATOM 652 N N . GLY A 1 79 ? -2.288 4.277 11.539 1.00 94.69 79 GLY A N 1
ATOM 653 C CA . GLY A 1 79 ? -3.182 4.384 10.387 1.00 94.69 79 GLY A CA 1
ATOM 654 C C . GLY A 1 79 ? -3.085 3.169 9.460 1.00 94.69 79 GLY A C 1
ATOM 655 O O . GLY A 1 79 ? -3.098 2.026 9.917 1.00 94.69 79 GLY A O 1
ATOM 656 N N . THR A 1 80 ? -2.987 3.419 8.153 1.00 96.56 80 THR A N 1
ATOM 657 C CA . THR A 1 80 ? -2.896 2.380 7.120 1.00 96.56 80 THR A CA 1
ATOM 658 C C . THR A 1 80 ? -1.644 2.598 6.287 1.00 96.56 80 THR A C 1
ATOM 660 O O . THR A 1 80 ? -1.374 3.709 5.828 1.00 96.56 80 THR A O 1
ATOM 663 N N . LEU A 1 81 ? -0.880 1.536 6.062 1.00 97.44 81 LEU A N 1
ATOM 664 C CA . LEU A 1 81 ? 0.337 1.573 5.261 1.00 97.44 81 LEU A CA 1
ATOM 665 C C . LEU A 1 81 ? 0.101 0.892 3.921 1.00 97.44 81 LEU A C 1
ATOM 667 O O . LEU A 1 81 ? -0.193 -0.296 3.883 1.00 97.44 81 LEU A O 1
ATOM 671 N N . LEU A 1 82 ? 0.282 1.622 2.829 1.00 97.50 82 LEU A N 1
ATOM 672 C CA . LEU A 1 82 ? 0.363 1.065 1.486 1.00 97.50 82 LEU A CA 1
ATOM 673 C C . LEU A 1 82 ? 1.826 0.789 1.143 1.00 97.50 82 LEU A C 1
ATOM 675 O O . LEU A 1 82 ? 2.685 1.653 1.318 1.00 97.50 82 LEU A O 1
ATOM 679 N N . GLU A 1 83 ? 2.094 -0.392 0.613 1.00 97.12 83 GLU A N 1
ATOM 680 C CA . GLU A 1 83 ? 3.378 -0.798 0.069 1.00 97.12 83 GLU A CA 1
ATOM 681 C C . GLU A 1 83 ? 3.177 -1.354 -1.344 1.00 97.12 83 GLU A C 1
ATOM 683 O O . GLU A 1 83 ? 2.427 -2.307 -1.553 1.00 97.12 83 GLU A O 1
ATOM 688 N N . LEU A 1 84 ? 3.854 -0.739 -2.309 1.00 96.25 84 LEU A N 1
ATOM 689 C CA . LEU A 1 84 ? 3.906 -1.152 -3.704 1.00 96.25 84 LEU A CA 1
ATOM 690 C C . LEU A 1 84 ? 5.332 -1.612 -3.987 1.00 96.25 84 LEU A C 1
ATOM 692 O O . LEU A 1 84 ? 6.274 -0.829 -3.840 1.00 96.25 84 LEU A O 1
ATOM 696 N N . ARG A 1 85 ? 5.492 -2.879 -4.364 1.00 94.06 85 ARG A N 1
ATOM 697 C CA . ARG A 1 85 ? 6.789 -3.446 -4.745 1.00 94.06 85 ARG A CA 1
ATOM 698 C C . ARG A 1 85 ? 6.777 -3.814 -6.222 1.00 94.06 85 ARG A C 1
ATOM 700 O O . ARG A 1 85 ? 5.780 -4.328 -6.721 1.00 94.06 85 ARG A O 1
ATOM 707 N N . ALA A 1 86 ? 7.887 -3.621 -6.907 1.00 88.12 86 ALA A N 1
ATOM 708 C CA . ALA A 1 86 ? 8.144 -4.318 -8.155 1.00 88.12 86 ALA A CA 1
ATOM 709 C C . ALA A 1 86 ? 8.638 -5.751 -7.883 1.00 88.12 86 ALA A C 1
ATOM 711 O O . ALA A 1 86 ? 8.654 -6.221 -6.736 1.00 88.12 86 ALA A O 1
ATOM 712 N N . GLN A 1 87 ? 8.981 -6.477 -8.946 1.00 79.62 87 GLN A N 1
ATOM 713 C CA . GLN A 1 87 ? 9.495 -7.850 -8.868 1.00 79.62 87 GLN A CA 1
ATOM 714 C C . GLN A 1 87 ? 10.996 -7.969 -9.164 1.00 79.62 87 GLN A C 1
ATOM 716 O O . GLN A 1 87 ? 11.531 -9.062 -8.982 1.00 79.62 87 GLN A O 1
ATOM 721 N N . GLY A 1 88 ? 11.671 -6.859 -9.492 1.00 60.41 88 GLY A N 1
ATOM 722 C CA . GLY A 1 88 ? 13.039 -6.876 -10.014 1.00 60.41 88 GLY A CA 1
ATOM 723 C C . GLY A 1 88 ? 13.063 -7.173 -11.504 1.00 60.41 88 GLY A C 1
ATOM 724 O O . GLY A 1 88 ? 12.466 -8.195 -11.910 1.00 60.41 88 GLY A O 1
#

Organism: NCBI:txid1221538

Radius of gyration: 20.91 Å; chains: 1; bounding box: 44×35×61 Å

Foldseek 3Di:
DVVVVVVVPPDPDDDDDDDDQKDKDFDLAQPVVCCQCVVVVHDPVQKDWDPDDDDQFDTWIDRVQWIKGGHDPVCSVRHIMIIHHHDD

Sequence (88 aa):
MYIDKTLNNWSDEPELQLLIDYVRIRFPTQDMDKIFSDLLRLQTYCILSEDRTAFGYQFTRSLGQIKVYGSDPGHKELGTLLELRAQG

Secondary structure (DSSP, 8-state):
--HHHHHTT--SSPPPPP---EEEEEES-S-HHHIIIIIS---GGGPEEES---TT-SEEEEETTEEEEEPPTT-TTT-EEEEEE---